Protein AF-A0A2E1AWU1-F1 (afdb_monomer_lite)

Secondary structure (DSSP, 8-state):
--EEEE----TTSHHHHHHHHHSPPP--SSEEEEES-S--SSTTGGG-HHHHHHHHH-SEEEEE--TGGGTTT--GGG-SS-----SBTTB-

pLDDT: mean 94.6, std 3.13, range [84.62, 98.12]

Sequence (92 aa):
MRIKYCPDLHLEFPHNKSWLADHPLKPTAETLIIAGGTHYLRPKYIKLDFFKWDSDNYKRAFLISGNLEYYADYDLSLHQEPFKWEIQKNVF

Structure (mmCIF, N/CA/C/O backbone)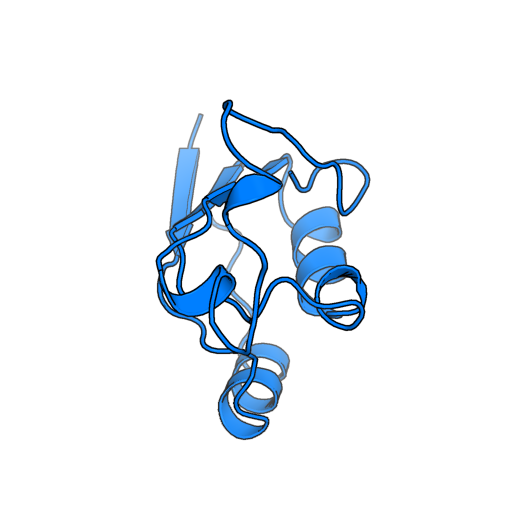:
data_AF-A0A2E1AWU1-F1
#
_entry.id   AF-A0A2E1AWU1-F1
#
loop_
_atom_site.group_PDB
_atom_site.id
_atom_site.type_symbol
_atom_site.label_atom_id
_atom_site.label_alt_id
_atom_site.label_comp_id
_atom_site.label_asym_id
_atom_site.label_entity_id
_atom_site.label_seq_id
_atom_site.pdbx_PDB_ins_code
_atom_site.Cartn_x
_atom_site.Cartn_y
_atom_site.Cartn_z
_atom_site.occupancy
_atom_site.B_iso_or_equiv
_atom_site.auth_seq_id
_atom_site.auth_comp_id
_atom_site.auth_asym_id
_atom_site.auth_atom_id
_atom_site.pdbx_PDB_model_num
ATOM 1 N N . MET A 1 1 ? -6.368 -0.628 22.149 1.00 84.62 1 MET A N 1
ATOM 2 C CA . MET A 1 1 ? -5.841 -0.485 20.778 1.00 84.62 1 MET A CA 1
ATOM 3 C C . MET A 1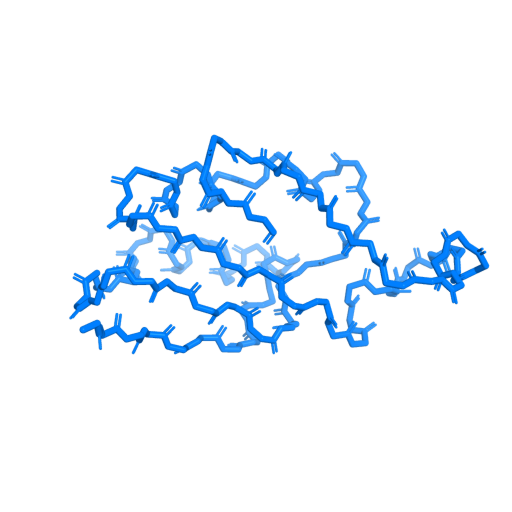 1 ? -5.756 -1.864 20.151 1.00 84.62 1 MET A C 1
ATOM 5 O O . MET A 1 1 ? -5.155 -2.744 20.755 1.00 84.62 1 MET A O 1
ATOM 9 N N . ARG A 1 2 ? -6.379 -2.070 18.988 1.00 96.69 2 ARG A N 1
ATOM 10 C CA . ARG A 1 2 ? -6.302 -3.334 18.237 1.00 96.69 2 ARG A CA 1
ATOM 11 C C . ARG A 1 2 ? -5.639 -3.073 16.890 1.00 96.69 2 ARG A C 1
ATOM 13 O O . ARG A 1 2 ? -5.975 -2.085 16.239 1.00 96.69 2 ARG A O 1
ATOM 20 N N . ILE A 1 3 ? -4.730 -3.961 16.498 1.00 97.19 3 ILE A N 1
ATOM 21 C CA . ILE A 1 3 ? -3.986 -3.896 15.239 1.00 97.19 3 ILE A CA 1
ATOM 22 C C . ILE A 1 3 ? -4.384 -5.092 14.377 1.00 97.19 3 ILE A C 1
ATOM 24 O O . ILE A 1 3 ? -4.496 -6.210 14.880 1.00 97.19 3 ILE A O 1
ATOM 28 N N . LYS A 1 4 ? -4.593 -4.847 13.086 1.00 97.19 4 LYS A N 1
ATOM 29 C CA . LYS A 1 4 ? -4.672 -5.871 12.050 1.00 97.19 4 LYS A CA 1
ATOM 30 C C . LYS A 1 4 ? -3.379 -5.852 11.245 1.00 97.19 4 LYS A C 1
ATOM 32 O O . LYS A 1 4 ? -2.861 -4.784 10.940 1.00 97.19 4 LYS A O 1
ATOM 37 N N . TYR A 1 5 ? -2.881 -7.032 10.913 1.00 95.69 5 TYR A N 1
ATOM 38 C CA . TYR A 1 5 ? -1.633 -7.236 10.189 1.00 95.69 5 TYR A CA 1
ATOM 39 C C . TYR A 1 5 ? -1.922 -7.923 8.847 1.00 95.69 5 TYR A C 1
ATOM 41 O O . TYR A 1 5 ? -2.749 -8.837 8.812 1.00 95.69 5 TYR A O 1
ATOM 49 N N . CYS A 1 6 ? -1.297 -7.461 7.760 1.00 94.88 6 CYS A N 1
ATOM 50 C CA . CYS A 1 6 ? -1.536 -7.950 6.399 1.00 94.88 6 CYS A CA 1
ATOM 51 C C . CYS A 1 6 ? -0.270 -7.831 5.521 1.00 94.88 6 CYS A C 1
ATOM 53 O O . CYS A 1 6 ? 0.012 -6.742 5.033 1.00 94.88 6 CYS A O 1
ATOM 55 N N . PRO A 1 7 ? 0.509 -8.902 5.315 1.00 95.44 7 PRO A N 1
ATOM 56 C CA . PRO A 1 7 ? 1.661 -8.890 4.408 1.00 95.44 7 PRO A CA 1
ATOM 57 C C . PRO A 1 7 ? 1.288 -9.358 2.986 1.00 95.44 7 PRO A C 1
ATOM 59 O O . PRO A 1 7 ? 0.216 -9.934 2.790 1.00 95.44 7 PRO A O 1
ATOM 62 N N . ASP A 1 8 ? 2.187 -9.140 2.021 1.00 96.00 8 ASP A N 1
ATOM 63 C CA . ASP A 1 8 ? 2.255 -9.850 0.728 1.00 96.00 8 ASP A CA 1
ATOM 64 C C . ASP A 1 8 ? 0.966 -9.830 -0.121 1.00 96.00 8 ASP A C 1
ATOM 66 O O . ASP A 1 8 ? 0.473 -10.853 -0.599 1.00 96.00 8 ASP A O 1
ATOM 70 N N . LEU A 1 9 ? 0.414 -8.635 -0.343 1.00 96.31 9 LEU A N 1
ATOM 71 C CA . LEU A 1 9 ? -0.752 -8.417 -1.208 1.00 96.31 9 LEU A CA 1
ATOM 72 C C . LEU A 1 9 ? -0.444 -8.562 -2.711 1.00 96.31 9 LEU A C 1
ATOM 74 O O . LEU A 1 9 ? -1.307 -8.981 -3.485 1.00 96.31 9 LEU A O 1
ATOM 78 N N . HIS A 1 10 ? 0.768 -8.201 -3.127 1.00 96.75 10 HIS A N 1
ATOM 79 C CA . HIS A 1 10 ? 1.263 -8.226 -4.501 1.00 96.75 10 HIS A CA 1
ATOM 80 C C . HIS A 1 10 ? 0.290 -7.62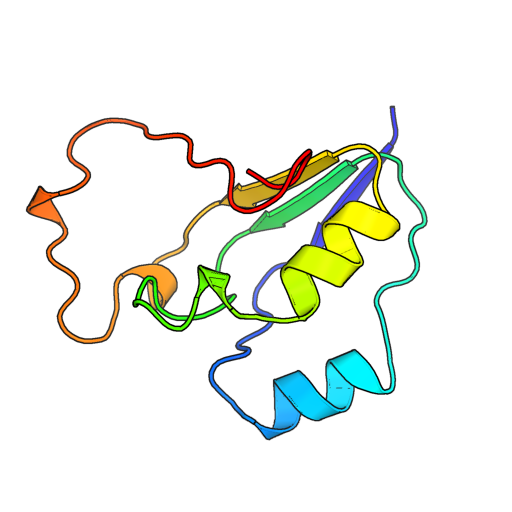3 -5.530 1.00 96.75 10 HIS A C 1
ATOM 82 O O . HIS A 1 10 ? -0.150 -8.263 -6.491 1.00 96.75 10 HIS A O 1
ATOM 88 N N . LEU A 1 11 ? -0.093 -6.367 -5.312 1.00 96.25 11 LEU A N 1
ATOM 89 C CA . LEU A 1 11 ? -1.045 -5.623 -6.136 1.00 96.25 11 LEU A CA 1
ATOM 90 C C . LEU A 1 11 ? -0.486 -5.239 -7.513 1.00 96.25 11 LEU A C 1
ATOM 92 O O . LEU A 1 11 ? -1.227 -4.698 -8.336 1.00 96.25 11 LEU A O 1
ATOM 96 N N . GLU A 1 12 ? 0.793 -5.511 -7.789 1.00 94.56 12 GLU A N 1
ATOM 97 C CA . GLU A 1 12 ? 1.359 -5.471 -9.139 1.00 94.56 12 GLU A CA 1
ATOM 98 C C . GLU A 1 12 ? 0.724 -6.517 -10.059 1.00 94.56 12 GLU A C 1
ATOM 100 O O . GLU A 1 12 ? 0.679 -6.315 -11.275 1.00 94.56 12 GLU A O 1
ATOM 105 N N . PHE A 1 13 ? 0.184 -7.603 -9.493 1.00 96.31 13 PHE A N 1
ATOM 106 C CA . PHE A 1 13 ? -0.592 -8.576 -10.244 1.00 96.31 13 PHE A CA 1
ATOM 107 C C . PHE A 1 13 ? -2.041 -8.092 -10.381 1.00 96.31 13 PHE A C 1
ATOM 109 O O . PHE A 1 13 ? -2.756 -7.971 -9.380 1.00 96.31 13 PHE A O 1
ATOM 116 N N . PRO A 1 14 ? -2.542 -7.886 -11.616 1.00 95.00 14 PRO A N 1
ATOM 117 C CA . PRO A 1 14 ? -3.922 -7.453 -11.831 1.00 95.00 14 PRO A CA 1
ATOM 118 C C . PRO A 1 14 ? -4.957 -8.397 -11.207 1.00 95.00 14 PRO A C 1
ATOM 120 O O . PRO A 1 14 ? -6.000 -7.941 -10.743 1.00 95.00 14 PRO A O 1
ATOM 123 N N . HIS A 1 15 ? -4.653 -9.700 -11.156 1.00 97.88 15 HIS A N 1
ATOM 124 C CA . HIS A 1 15 ? -5.504 -10.702 -10.518 1.00 97.88 15 HIS A CA 1
ATOM 125 C C . HIS A 1 15 ? -5.681 -10.435 -9.018 1.00 97.88 15 HIS A C 1
ATOM 127 O O . HIS A 1 15 ? -6.814 -10.383 -8.548 1.00 97.88 15 HIS A O 1
ATOM 133 N N . ASN A 1 16 ? -4.590 -10.184 -8.286 1.00 97.44 16 ASN A N 1
ATOM 134 C CA . ASN A 1 16 ? -4.641 -9.898 -6.851 1.00 97.44 16 ASN A CA 1
ATOM 135 C C . ASN A 1 16 ? -5.387 -8.592 -6.578 1.00 97.44 16 ASN A C 1
ATOM 137 O O . ASN A 1 16 ? -6.221 -8.537 -5.676 1.00 97.44 16 ASN A O 1
ATOM 141 N N . LYS A 1 17 ? -5.151 -7.559 -7.403 1.00 95.19 17 LYS A N 1
ATOM 142 C CA . LYS A 1 17 ? -5.890 -6.294 -7.305 1.00 95.19 17 LYS A CA 1
ATOM 143 C C . LYS A 1 17 ? -7.398 -6.509 -7.483 1.00 95.19 17 LYS A C 1
ATOM 145 O O . LYS A 1 17 ? -8.175 -5.989 -6.687 1.00 95.19 17 LYS A O 1
ATOM 150 N N . SER A 1 18 ? -7.809 -7.272 -8.500 1.00 96.62 18 SER A N 1
ATOM 151 C CA . SER A 1 18 ? -9.226 -7.584 -8.741 1.00 96.62 18 SER A CA 1
ATOM 152 C C . SER A 1 18 ? -9.822 -8.392 -7.593 1.00 96.62 18 SER A C 1
ATOM 154 O O . SER A 1 18 ? -10.880 -8.044 -7.080 1.00 96.62 18 SER A O 1
ATOM 156 N N . TRP A 1 19 ? -9.120 -9.433 -7.142 1.00 97.56 19 TRP A N 1
ATOM 157 C CA . TRP A 1 19 ? -9.599 -10.293 -6.068 1.00 97.56 19 TRP A CA 1
ATOM 158 C C . TRP A 1 19 ? -9.801 -9.517 -4.764 1.00 97.56 19 TRP A C 1
ATOM 160 O O . TRP A 1 19 ? -10.823 -9.700 -4.107 1.00 97.56 19 TRP A O 1
ATOM 170 N N . LEU A 1 20 ? -8.873 -8.616 -4.417 1.00 96.81 20 LEU A N 1
ATOM 171 C CA . LEU A 1 20 ? -8.972 -7.770 -3.226 1.00 96.81 20 LEU A CA 1
ATOM 172 C C . LEU A 1 20 ? -10.114 -6.749 -3.320 1.00 96.81 20 LEU A C 1
ATOM 174 O O . LEU A 1 20 ? -10.718 -6.424 -2.300 1.00 96.81 20 LEU A O 1
ATOM 178 N N . ALA A 1 21 ? -10.424 -6.251 -4.521 1.00 94.75 21 ALA A N 1
ATOM 179 C CA . ALA A 1 21 ? -11.569 -5.369 -4.736 1.00 94.75 21 ALA A CA 1
ATOM 180 C C . ALA A 1 21 ? -12.904 -6.098 -4.493 1.00 94.75 21 ALA A C 1
ATOM 182 O O . ALA A 1 21 ? -13.797 -5.536 -3.860 1.00 94.75 21 ALA A O 1
ATOM 183 N N . ASP A 1 22 ? -13.008 -7.357 -4.929 1.00 97.19 22 ASP A N 1
ATOM 184 C CA . ASP A 1 22 ? -14.192 -8.200 -4.713 1.00 97.19 22 ASP A CA 1
ATOM 185 C C . ASP A 1 22 ? -14.276 -8.743 -3.271 1.00 97.19 22 ASP A C 1
ATOM 187 O O . ASP A 1 22 ? -15.364 -8.990 -2.745 1.00 97.19 22 ASP A O 1
ATOM 191 N N . HIS A 1 23 ? -13.128 -8.907 -2.606 1.00 96.94 23 HIS A N 1
ATOM 192 C CA . HIS A 1 23 ? -12.998 -9.486 -1.266 1.00 96.94 23 HIS A CA 1
ATOM 193 C C . HIS A 1 23 ? -12.192 -8.560 -0.340 1.00 96.94 23 HIS A C 1
ATOM 195 O O . HIS A 1 23 ? -11.088 -8.914 0.093 1.00 96.94 23 HIS A O 1
ATOM 201 N N . PRO A 1 24 ? -12.722 -7.370 -0.001 1.00 95.50 24 PRO A N 1
ATOM 202 C CA . PRO A 1 24 ? -11.985 -6.399 0.789 1.00 95.50 24 PRO A CA 1
ATOM 203 C C . PRO A 1 24 ? -11.658 -6.933 2.184 1.00 95.50 24 PRO A C 1
ATOM 205 O O . PRO A 1 24 ? -12.374 -7.748 2.783 1.00 95.50 24 PRO A O 1
ATOM 208 N N . LEU A 1 25 ? -10.568 -6.419 2.748 1.00 95.50 25 LEU A N 1
ATOM 209 C CA . LEU A 1 25 ? -10.176 -6.714 4.117 1.00 95.50 25 LEU A CA 1
ATOM 210 C C . LEU A 1 25 ? -11.318 -6.357 5.086 1.00 95.50 25 LEU A C 1
ATOM 212 O O . LEU A 1 25 ? -11.879 -5.272 5.050 1.00 95.50 25 LEU A O 1
ATOM 216 N N . LYS A 1 26 ? -11.629 -7.235 6.043 1.00 95.12 26 LYS A N 1
ATOM 217 C CA . LYS A 1 26 ? -12.575 -6.889 7.122 1.00 95.12 26 LYS A CA 1
ATOM 218 C C . LYS A 1 26 ? -11.903 -5.957 8.148 1.00 95.12 26 LYS A C 1
ATOM 220 O O . LYS A 1 26 ? -10.909 -6.401 8.738 1.00 95.12 26 LYS A O 1
ATOM 225 N N . PRO A 1 27 ? -12.394 -4.730 8.403 1.00 95.19 27 PRO A N 1
ATOM 226 C CA . PRO A 1 27 ? -11.763 -3.786 9.329 1.00 95.19 27 PRO A CA 1
ATOM 227 C C . PRO A 1 27 ? -12.086 -4.157 10.786 1.00 95.19 27 PRO A C 1
ATOM 229 O O . PRO A 1 27 ? -12.952 -3.587 11.438 1.00 95.19 27 PRO A O 1
ATOM 232 N N . THR A 1 28 ? -11.408 -5.180 11.312 1.00 96.06 28 THR A N 1
ATOM 233 C CA . THR A 1 28 ? -11.644 -5.719 12.667 1.00 96.06 28 THR A CA 1
ATOM 234 C C . THR A 1 28 ? -10.855 -4.999 13.766 1.00 96.06 28 THR A C 1
ATOM 236 O O . THR A 1 28 ? -10.926 -5.394 14.936 1.00 96.06 28 THR A O 1
ATOM 239 N N . ALA A 1 29 ? -10.090 -3.971 13.394 1.00 97.50 29 ALA A N 1
ATOM 240 C CA . ALA A 1 29 ? -9.092 -3.283 14.202 1.00 97.50 29 ALA A CA 1
ATOM 241 C C . ALA A 1 29 ? -9.064 -1.780 13.883 1.00 97.50 29 ALA A C 1
ATOM 243 O O . ALA A 1 29 ? -9.541 -1.352 12.839 1.00 97.50 29 ALA A O 1
ATOM 244 N N . GLU A 1 30 ? -8.477 -0.982 14.776 1.00 97.62 30 GLU A N 1
ATOM 245 C CA . GLU A 1 30 ? -8.353 0.469 14.583 1.00 97.62 30 GLU A CA 1
ATOM 246 C C . GLU A 1 30 ? -7.177 0.829 13.671 1.00 97.62 30 GLU A C 1
ATOM 248 O O . GLU A 1 30 ? -7.252 1.809 12.930 1.00 97.62 30 GLU A O 1
ATOM 253 N N . THR A 1 31 ? -6.109 0.033 13.740 1.00 98.12 31 THR A N 1
ATOM 254 C CA . THR A 1 31 ? -4.875 0.231 12.979 1.00 98.12 31 THR A CA 1
ATOM 255 C C . THR A 1 31 ? -4.645 -0.943 12.036 1.00 98.12 31 THR A C 1
ATOM 257 O O . THR A 1 31 ? -4.732 -2.094 12.470 1.00 98.12 31 THR A O 1
ATOM 260 N N . LEU A 1 32 ? -4.298 -0.657 10.783 1.00 98.12 32 LEU A N 1
ATOM 261 C CA . LEU A 1 32 ? -3.769 -1.634 9.831 1.00 98.12 32 LEU A CA 1
ATOM 262 C C . LEU A 1 32 ? -2.244 -1.494 9.730 1.00 98.12 32 LEU A C 1
ATOM 264 O O . LEU A 1 32 ? -1.726 -0.383 9.650 1.00 98.12 32 LEU A O 1
ATOM 268 N N . ILE A 1 33 ? -1.530 -2.615 9.720 1.00 97.75 33 ILE A N 1
ATOM 269 C CA . ILE A 1 33 ? -0.122 -2.686 9.325 1.00 97.75 33 ILE A CA 1
ATOM 270 C C . ILE A 1 33 ? -0.032 -3.567 8.083 1.00 97.75 33 ILE A C 1
ATOM 272 O O . ILE A 1 33 ? -0.379 -4.750 8.142 1.00 97.75 33 ILE A O 1
ATOM 276 N N . ILE A 1 34 ? 0.450 -2.987 6.990 1.00 96.81 34 ILE A N 1
ATOM 277 C CA . ILE A 1 34 ? 0.821 -3.692 5.770 1.00 96.81 34 ILE A CA 1
ATOM 278 C C . ILE A 1 34 ? 2.331 -3.892 5.803 1.00 96.81 34 ILE A C 1
ATOM 280 O O . ILE A 1 34 ? 3.091 -2.925 5.819 1.00 96.81 34 ILE A O 1
ATOM 284 N N . ALA A 1 35 ? 2.771 -5.140 5.899 1.00 95.81 35 ALA A N 1
ATOM 285 C CA . ALA A 1 35 ? 4.159 -5.468 6.213 1.00 95.81 35 ALA A CA 1
ATOM 286 C C . ALA A 1 35 ? 4.920 -5.975 4.987 1.00 95.81 35 ALA A C 1
ATOM 288 O O . ALA A 1 35 ? 5.360 -7.120 4.951 1.00 95.81 35 ALA A O 1
ATOM 289 N N . GLY A 1 36 ? 5.065 -5.090 4.004 1.00 95.62 36 GLY A N 1
ATOM 290 C CA . GLY A 1 36 ? 5.765 -5.344 2.752 1.00 95.62 36 GLY A CA 1
ATOM 291 C C . GLY A 1 36 ? 4.947 -6.156 1.757 1.00 95.62 36 GLY A C 1
ATOM 292 O O . GLY A 1 36 ? 3.848 -6.632 2.055 1.00 95.62 36 GLY A O 1
ATOM 293 N N . GLY A 1 37 ? 5.489 -6.279 0.547 1.00 96.19 37 GLY A N 1
ATOM 294 C CA . GLY A 1 37 ? 4.889 -7.100 -0.498 1.00 96.19 37 GLY A CA 1
ATOM 295 C C . GLY A 1 37 ? 3.585 -6.513 -1.039 1.00 96.19 37 GLY A C 1
ATOM 296 O O . GLY A 1 37 ? 2.656 -7.243 -1.349 1.00 96.19 37 GLY A O 1
ATOM 297 N N . THR A 1 38 ? 3.469 -5.190 -1.116 1.00 95.75 38 THR A N 1
ATOM 298 C CA . THR A 1 38 ? 2.276 -4.479 -1.590 1.00 95.75 38 THR A CA 1
ATOM 299 C C . THR A 1 38 ? 2.342 -4.224 -3.086 1.00 95.75 38 THR A C 1
ATOM 301 O O . THR A 1 38 ? 1.471 -4.686 -3.810 1.00 95.75 38 THR A O 1
ATOM 304 N N . HIS A 1 39 ? 3.319 -3.434 -3.540 1.00 95.69 39 HIS A N 1
ATOM 305 C CA . HIS A 1 39 ? 3.556 -3.065 -4.941 1.00 95.69 39 HIS A CA 1
ATOM 306 C C . HIS A 1 39 ? 4.896 -2.300 -5.025 1.00 95.69 39 HIS A C 1
ATOM 308 O O . HIS A 1 39 ? 5.353 -1.734 -4.040 1.00 95.69 39 HIS A O 1
ATOM 314 N N . TYR A 1 40 ? 5.513 -2.192 -6.203 1.00 95.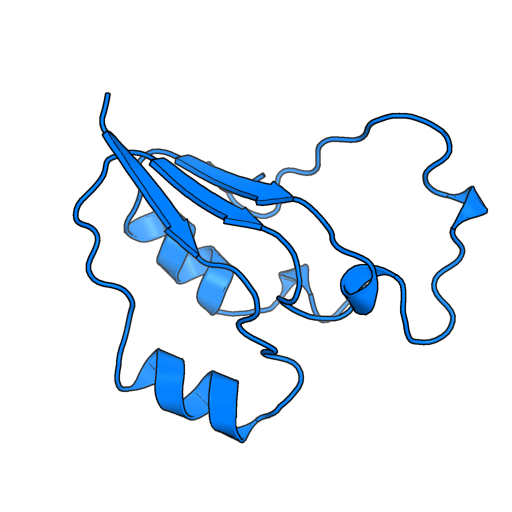12 40 TYR A N 1
ATOM 315 C CA . TYR A 1 40 ? 6.695 -1.340 -6.433 1.00 95.12 40 TYR A CA 1
ATOM 316 C C . TYR A 1 40 ? 6.460 0.140 -6.078 1.00 95.12 40 TYR A C 1
ATOM 318 O O . TYR A 1 40 ? 5.471 0.718 -6.548 1.00 95.12 40 TYR A O 1
ATOM 326 N N . LEU A 1 41 ? 7.415 0.775 -5.382 1.00 92.31 41 LEU A N 1
ATOM 327 C CA . LEU A 1 41 ? 7.484 2.215 -5.086 1.00 92.31 41 LEU A CA 1
ATOM 328 C C . LEU A 1 41 ? 7.772 3.034 -6.356 1.00 92.31 41 LEU A C 1
ATOM 330 O O . LEU A 1 41 ? 8.821 3.637 -6.544 1.00 92.31 41 LEU A O 1
ATOM 334 N N . ARG A 1 42 ? 6.817 3.065 -7.278 1.00 89.38 42 ARG A N 1
ATOM 335 C CA . ARG A 1 42 ? 6.870 3.845 -8.525 1.00 89.38 42 ARG A CA 1
ATOM 336 C C . ARG A 1 42 ? 5.703 4.837 -8.574 1.00 89.38 42 ARG A C 1
ATOM 338 O O . ARG A 1 42 ? 4.796 4.738 -7.753 1.00 89.38 42 ARG A O 1
ATOM 345 N N . PRO A 1 43 ? 5.624 5.759 -9.553 1.00 85.56 43 PRO A N 1
ATOM 346 C CA . PRO A 1 43 ? 4.545 6.759 -9.605 1.00 85.56 43 PRO A CA 1
ATOM 347 C C . PRO A 1 43 ? 3.104 6.209 -9.586 1.00 85.56 43 PRO A C 1
ATOM 349 O O . PRO A 1 43 ? 2.166 6.950 -9.299 1.00 85.56 43 PRO A O 1
ATOM 352 N N . LYS A 1 44 ? 2.900 4.922 -9.904 1.00 85.31 44 LYS A N 1
ATOM 353 C CA . LYS A 1 44 ? 1.595 4.247 -9.790 1.00 85.31 44 LYS A CA 1
ATOM 354 C C . LYS A 1 44 ? 1.244 3.812 -8.362 1.00 85.31 44 LYS A C 1
ATOM 356 O O . LYS A 1 44 ? 0.064 3.625 -8.099 1.00 85.31 44 LYS A O 1
ATOM 361 N N . TYR A 1 45 ? 2.223 3.691 -7.466 1.00 90.25 45 TYR A N 1
ATOM 362 C CA . TYR A 1 45 ? 2.047 3.232 -6.087 1.00 90.25 45 TYR A CA 1
ATOM 363 C C . TYR A 1 45 ? 1.00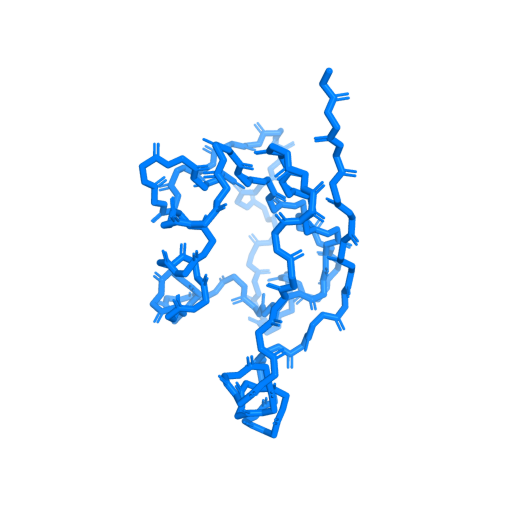2 4.075 -5.356 1.00 90.25 45 TYR A C 1
ATOM 365 O O . TYR A 1 45 ? -0.042 3.573 -4.964 1.00 90.25 45 TYR A O 1
ATOM 373 N N . ILE A 1 46 ? 1.195 5.395 -5.319 1.00 89.44 46 ILE A N 1
ATOM 374 C CA . ILE A 1 46 ? 0.266 6.333 -4.666 1.00 89.44 46 ILE A CA 1
ATOM 375 C C . ILE A 1 46 ? -1.131 6.390 -5.301 1.00 89.44 46 ILE A C 1
ATOM 377 O O . ILE A 1 46 ? -2.045 6.974 -4.728 1.00 89.44 46 ILE A O 1
ATOM 381 N N . LYS A 1 47 ? -1.295 5.820 -6.502 1.00 90.94 47 LYS A N 1
ATOM 382 C CA . LYS A 1 47 ? -2.559 5.792 -7.248 1.00 90.94 47 LYS A CA 1
ATOM 383 C C . LYS A 1 47 ? -3.338 4.494 -7.033 1.00 90.94 47 LYS A C 1
ATOM 385 O O . LYS A 1 47 ? -4.340 4.280 -7.709 1.00 90.94 47 LYS A O 1
ATOM 390 N N . LEU A 1 48 ? -2.877 3.604 -6.156 1.00 93.12 48 LEU A N 1
ATOM 391 C CA . LEU A 1 48 ? -3.619 2.398 -5.816 1.00 93.12 48 LEU A CA 1
ATOM 392 C C . LEU A 1 48 ? -4.887 2.777 -5.042 1.00 93.12 48 LEU A C 1
ATOM 394 O O . LEU A 1 48 ? -4.816 3.321 -3.942 1.00 93.12 48 LEU A O 1
ATOM 398 N N . ASP A 1 49 ? -6.050 2.423 -5.596 1.00 94.25 49 ASP A N 1
ATOM 399 C CA . ASP A 1 49 ? -7.365 2.623 -4.960 1.00 94.25 49 ASP A CA 1
ATOM 400 C C . ASP A 1 49 ? -7.439 1.984 -3.562 1.00 94.25 49 ASP A C 1
ATOM 402 O O . ASP A 1 49 ? -8.174 2.443 -2.689 1.00 94.25 49 ASP A O 1
ATOM 406 N N . PHE A 1 50 ? -6.614 0.958 -3.338 1.00 95.56 50 PHE A N 1
ATOM 407 C CA . PHE A 1 50 ? -6.432 0.289 -2.058 1.00 95.56 50 PHE A CA 1
ATOM 408 C C . PHE A 1 50 ? -6.081 1.261 -0.918 1.00 95.56 50 PHE A C 1
ATOM 410 O O . PHE A 1 50 ? -6.677 1.171 0.150 1.00 95.56 50 PHE A O 1
ATOM 417 N N . PHE A 1 51 ? -5.223 2.262 -1.145 1.00 95.50 51 PHE A N 1
ATOM 418 C CA . PHE A 1 51 ? -4.850 3.214 -0.088 1.00 95.50 51 PHE A CA 1
ATOM 419 C C . PHE A 1 51 ? -5.978 4.175 0.264 1.00 95.50 51 PHE A C 1
ATOM 421 O O . PHE A 1 51 ? -6.119 4.573 1.421 1.00 95.50 51 PHE A O 1
ATOM 428 N N . LYS A 1 52 ? -6.822 4.527 -0.714 1.00 96.38 52 LYS A N 1
ATOM 429 C CA . LYS A 1 52 ? -8.054 5.256 -0.418 1.00 96.38 52 LYS A CA 1
ATOM 430 C C . LYS A 1 52 ? -8.982 4.398 0.445 1.00 96.38 52 LYS A C 1
ATOM 432 O O . LYS A 1 52 ? -9.515 4.892 1.434 1.00 96.38 52 LYS A O 1
ATOM 437 N N . TRP A 1 53 ? -9.142 3.122 0.097 1.00 96.56 53 TRP A N 1
ATOM 438 C CA . TRP A 1 53 ? -9.955 2.198 0.880 1.00 96.56 53 TRP A CA 1
ATOM 439 C C . TRP A 1 53 ? -9.417 2.037 2.315 1.00 96.56 53 TRP A C 1
ATOM 441 O O . TRP A 1 53 ? -10.199 2.128 3.259 1.00 96.56 53 TRP A O 1
ATOM 451 N N . ASP A 1 54 ? -8.103 1.908 2.517 1.00 96.75 54 ASP A N 1
ATOM 452 C CA . ASP A 1 54 ? -7.502 1.859 3.859 1.00 96.75 54 ASP A CA 1
ATOM 453 C C . ASP A 1 54 ? -7.783 3.131 4.666 1.00 96.75 54 ASP A C 1
ATOM 455 O O . ASP A 1 54 ? -8.149 3.058 5.844 1.00 96.75 54 ASP A O 1
ATOM 459 N N . SER A 1 55 ? -7.656 4.292 4.017 1.00 97.50 55 SER A N 1
ATOM 460 C CA . SER A 1 55 ? -7.918 5.599 4.621 1.00 97.50 55 SER A CA 1
ATOM 461 C C . SER A 1 55 ? -9.358 5.728 5.123 1.00 97.50 55 SER A C 1
ATOM 463 O O . SER A 1 55 ? -9.584 6.233 6.226 1.00 97.50 55 SER A O 1
ATOM 46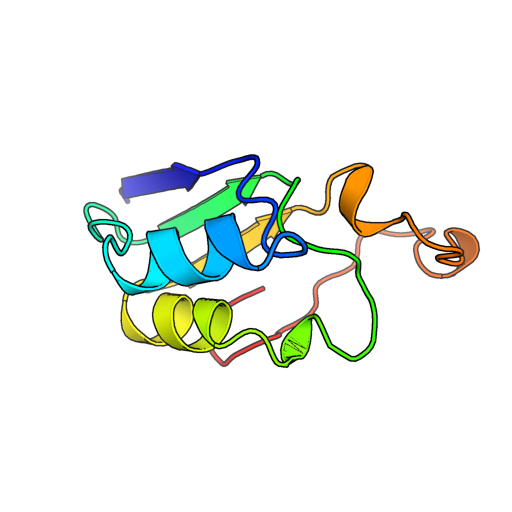5 N N . ASP A 1 56 ? -10.316 5.216 4.344 1.00 97.44 56 ASP A N 1
ATOM 466 C CA . ASP A 1 56 ? -11.745 5.251 4.657 1.00 97.44 56 ASP A CA 1
ATOM 467 C C . ASP A 1 56 ? -12.146 4.228 5.749 1.00 97.44 56 ASP A C 1
ATOM 469 O O . ASP A 1 56 ? -13.149 4.432 6.435 1.00 97.44 56 ASP A O 1
ATOM 473 N N . ASN A 1 57 ? -11.387 3.134 5.935 1.00 97.56 57 ASN A N 1
ATOM 474 C CA . ASN A 1 57 ? -11.794 1.991 6.775 1.00 97.56 57 ASN A CA 1
ATOM 475 C C . ASN A 1 57 ? -11.011 1.818 8.089 1.00 97.56 57 ASN A C 1
ATOM 477 O O . ASN A 1 57 ? -11.513 1.160 9.005 1.00 97.56 57 ASN A O 1
ATOM 481 N N . TYR A 1 58 ? -9.811 2.388 8.219 1.00 97.75 58 TYR A N 1
ATOM 482 C CA . TYR A 1 58 ? -9.014 2.320 9.450 1.00 97.75 58 TYR A CA 1
ATOM 483 C C . TYR A 1 58 ? -8.806 3.708 10.047 1.00 97.75 58 TYR A C 1
ATOM 485 O O . TYR A 1 58 ? -8.778 4.712 9.346 1.00 97.75 58 TYR A O 1
ATOM 493 N N . LYS A 1 59 ? -8.595 3.791 11.368 1.00 97.62 59 LYS A N 1
ATOM 494 C CA . LYS A 1 59 ? -8.196 5.065 11.988 1.00 97.62 59 LYS A CA 1
ATOM 495 C C . LYS A 1 59 ? -6.806 5.477 11.510 1.00 97.62 59 LYS A C 1
ATOM 497 O O . LYS A 1 59 ? -6.576 6.668 11.310 1.00 97.62 59 LYS A O 1
ATOM 502 N N . ARG A 1 60 ? -5.894 4.510 11.346 1.00 97.38 60 ARG A N 1
ATOM 503 C CA . ARG A 1 60 ? -4.556 4.681 10.756 1.00 97.38 60 ARG A CA 1
ATOM 504 C C . ARG A 1 60 ? -4.123 3.409 10.031 1.00 97.38 60 ARG A C 1
ATOM 506 O O . ARG A 1 60 ? -4.403 2.314 10.516 1.00 97.38 60 ARG A O 1
ATOM 513 N N . ALA A 1 61 ? -3.384 3.555 8.942 1.00 97.50 61 ALA A N 1
ATOM 514 C CA . ALA A 1 61 ? -2.684 2.461 8.283 1.00 97.50 61 ALA A CA 1
ATOM 515 C C . ALA A 1 61 ? -1.192 2.794 8.153 1.00 97.50 61 ALA A C 1
ATOM 517 O O . ALA A 1 61 ? -0.835 3.954 7.944 1.00 97.50 61 ALA A O 1
ATOM 518 N N . PHE A 1 62 ? -0.342 1.783 8.313 1.00 97.19 62 PHE A N 1
ATOM 519 C CA . PHE A 1 62 ? 1.104 1.887 8.130 1.00 97.19 62 PHE A CA 1
ATOM 520 C C . PHE A 1 62 ? 1.567 0.849 7.120 1.00 97.19 62 PHE A C 1
ATOM 522 O O . PHE A 1 62 ? 1.289 -0.338 7.288 1.00 97.19 62 PHE A O 1
ATOM 529 N N . LEU A 1 63 ? 2.295 1.298 6.111 1.00 95.50 63 LEU A N 1
ATOM 530 C CA . LEU A 1 63 ? 2.928 0.494 5.092 1.00 95.50 63 LEU A CA 1
ATOM 531 C C . LEU A 1 63 ? 4.415 0.458 5.383 1.00 95.50 63 LEU A C 1
ATOM 533 O O . LEU A 1 63 ? 5.133 1.447 5.263 1.00 95.50 63 LEU A O 1
ATOM 537 N N . ILE A 1 64 ? 4.883 -0.715 5.769 1.00 95.00 64 ILE A N 1
ATOM 538 C CA . ILE A 1 64 ? 6.300 -0.958 5.969 1.00 95.00 64 ILE A CA 1
ATOM 539 C C . ILE A 1 64 ? 6.813 -1.574 4.679 1.00 95.00 64 ILE A C 1
ATOM 541 O O . ILE A 1 64 ? 6.381 -2.659 4.308 1.00 95.00 64 ILE A O 1
ATOM 545 N N . SER A 1 65 ? 7.692 -0.867 3.971 1.00 93.25 65 SER A N 1
ATOM 546 C CA . SER A 1 65 ? 8.230 -1.359 2.699 1.00 93.25 65 SER A CA 1
ATOM 547 C C . SER A 1 65 ? 9.081 -2.612 2.926 1.00 93.25 65 SER A C 1
ATOM 549 O O . SER A 1 65 ? 9.977 -2.606 3.771 1.00 93.25 65 SER A O 1
ATOM 551 N N . GLY A 1 66 ? 8.794 -3.680 2.181 1.00 93.31 66 GLY A N 1
ATOM 552 C CA . GLY A 1 66 ? 9.617 -4.882 2.094 1.00 93.31 66 GLY A CA 1
ATOM 553 C C . GLY A 1 66 ? 10.624 -4.782 0.946 1.00 93.31 66 GLY A C 1
ATOM 554 O O . GLY A 1 66 ? 10.847 -3.718 0.375 1.00 93.31 66 GLY A O 1
ATOM 555 N N . ASN A 1 67 ? 11.248 -5.900 0.577 1.00 94.31 67 ASN A N 1
ATOM 556 C CA . ASN A 1 67 ? 12.178 -5.946 -0.558 1.00 94.31 67 ASN A CA 1
ATOM 557 C C . ASN A 1 67 ? 11.483 -5.662 -1.900 1.00 94.31 67 ASN A C 1
ATOM 559 O O . ASN A 1 67 ? 12.058 -4.969 -2.737 1.00 94.31 67 ASN A O 1
ATOM 563 N N . LEU A 1 68 ? 10.264 -6.185 -2.097 1.00 95.56 68 LEU A N 1
ATOM 564 C CA . LEU A 1 68 ? 9.494 -6.044 -3.338 1.00 95.56 68 LEU A CA 1
ATOM 565 C C . LEU A 1 68 ? 9.260 -4.572 -3.695 1.00 95.56 68 LEU A C 1
ATOM 567 O O . LEU A 1 68 ? 9.397 -4.197 -4.855 1.00 95.56 68 LEU A O 1
ATOM 571 N N . GLU A 1 69 ? 8.931 -3.734 -2.712 1.00 95.00 69 GLU A N 1
ATOM 572 C CA . GLU A 1 69 ? 8.704 -2.298 -2.891 1.00 95.00 69 GLU A CA 1
ATOM 573 C C . GLU A 1 69 ? 9.865 -1.598 -3.617 1.00 95.00 69 GLU A C 1
ATOM 575 O O . GLU A 1 69 ? 9.627 -0.680 -4.403 1.00 95.00 69 GLU A O 1
ATOM 580 N N . TYR A 1 70 ? 11.098 -2.070 -3.418 1.00 94.88 70 TYR A N 1
ATOM 581 C CA . TYR A 1 70 ? 12.315 -1.520 -4.018 1.00 94.88 70 TYR A CA 1
ATOM 582 C C . TYR A 1 70 ? 12.755 -2.226 -5.311 1.00 94.88 70 TYR A C 1
ATOM 584 O O . TYR A 1 70 ? 13.854 -1.994 -5.813 1.00 94.88 70 TYR A O 1
ATOM 592 N N . TYR A 1 71 ? 11.939 -3.117 -5.871 1.00 93.94 71 TYR A N 1
ATOM 593 C CA . TYR A 1 71 ? 12.237 -3.731 -7.165 1.00 93.94 71 TYR A CA 1
ATOM 594 C C . TYR A 1 71 ? 11.918 -2.782 -8.324 1.00 93.94 71 TYR A C 1
ATOM 596 O O . TYR A 1 71 ? 11.397 -1.681 -8.143 1.00 93.94 71 TYR A O 1
ATOM 604 N N . ALA A 1 72 ? 12.238 -3.235 -9.540 1.00 92.56 72 ALA A N 1
ATOM 605 C CA . ALA A 1 72 ? 12.112 -2.464 -10.769 1.00 92.56 72 ALA A CA 1
ATOM 606 C C . ALA A 1 72 ? 12.926 -1.163 -10.679 1.00 92.56 72 ALA A C 1
ATOM 608 O O . ALA A 1 72 ? 12.364 -0.072 -10.579 1.00 92.56 72 ALA A O 1
ATOM 609 N N . ASP A 1 73 ? 14.253 -1.292 -10.721 1.00 91.50 73 ASP A N 1
ATOM 610 C CA . ASP A 1 73 ? 15.225 -0.191 -10.830 1.00 91.50 73 ASP A CA 1
ATOM 611 C C . ASP A 1 73 ? 15.030 0.943 -9.810 1.00 91.50 73 ASP A C 1
ATOM 613 O O . ASP A 1 73 ? 15.298 2.107 -10.109 1.00 91.50 73 ASP A O 1
ATOM 617 N N . TYR A 1 74 ? 14.508 0.629 -8.620 1.00 93.19 74 TYR A N 1
ATOM 618 C CA . TYR A 1 74 ? 14.383 1.623 -7.568 1.00 93.19 74 TYR A CA 1
ATOM 619 C C . TYR A 1 74 ? 15.776 2.011 -7.072 1.00 93.19 74 TYR A C 1
ATOM 621 O O . TYR A 1 74 ? 16.579 1.152 -6.705 1.00 93.19 74 TYR A O 1
ATOM 629 N N . ASP A 1 75 ? 16.058 3.308 -7.029 1.00 93.06 75 ASP A N 1
ATOM 630 C CA . ASP A 1 75 ? 17.309 3.807 -6.475 1.00 93.06 75 ASP A CA 1
ATOM 631 C C . ASP A 1 75 ? 17.255 3.770 -4.941 1.00 93.06 75 ASP A C 1
ATOM 633 O O . ASP A 1 75 ? 16.703 4.657 -4.289 1.00 93.06 75 ASP A O 1
ATOM 637 N N . LEU A 1 76 ? 17.824 2.715 -4.353 1.00 91.12 76 LEU A N 1
ATOM 638 C CA . LEU A 1 76 ? 17.915 2.547 -2.900 1.00 91.12 76 LEU A CA 1
ATOM 639 C C . LEU A 1 76 ? 18.702 3.672 -2.213 1.00 91.12 76 LEU A C 1
ATOM 641 O O . LEU A 1 76 ? 18.499 3.902 -1.022 1.00 91.12 76 LEU A O 1
ATOM 645 N N . SER A 1 77 ? 19.567 4.399 -2.933 1.00 92.50 77 SER A N 1
ATOM 646 C CA . SER A 1 77 ? 20.323 5.512 -2.345 1.00 92.50 77 SER A CA 1
ATOM 647 C C . SER A 1 77 ? 19.430 6.688 -1.930 1.00 92.50 77 SER A C 1
ATOM 649 O O . SER A 1 77 ? 19.862 7.523 -1.132 1.00 92.50 77 SER A O 1
ATOM 651 N N . LEU A 1 78 ? 18.175 6.718 -2.400 1.00 89.00 78 LEU A N 1
ATOM 652 C CA . LEU A 1 78 ? 17.156 7.689 -2.000 1.00 89.00 78 LEU A CA 1
ATOM 653 C C . LEU A 1 78 ? 16.663 7.495 -0.555 1.00 89.00 78 LEU A C 1
ATOM 655 O O . LEU A 1 78 ? 16.118 8.437 0.016 1.00 89.00 78 LEU A O 1
ATOM 659 N N . HIS A 1 79 ? 16.876 6.316 0.047 1.00 87.25 79 HIS A N 1
ATOM 660 C CA . HIS A 1 79 ? 16.396 5.963 1.393 1.00 87.25 79 HIS A CA 1
ATOM 661 C C . HIS A 1 79 ? 17.521 5.462 2.297 1.00 87.25 79 HIS A C 1
ATOM 663 O O . HIS A 1 79 ? 17.541 4.309 2.723 1.00 87.25 79 HIS A O 1
ATOM 669 N N . GLN A 1 80 ? 18.475 6.342 2.595 1.00 88.12 80 GLN A N 1
ATOM 670 C CA . GLN A 1 80 ? 19.578 6.044 3.523 1.00 88.12 80 GLN A CA 1
ATOM 671 C C . GLN A 1 80 ? 19.177 6.167 4.999 1.00 88.12 80 GLN A C 1
ATOM 673 O O . GLN A 1 80 ? 19.844 5.614 5.865 1.00 88.12 80 GLN A O 1
ATOM 678 N N . GLU A 1 81 ? 18.070 6.856 5.273 1.00 90.50 81 GLU A N 1
ATOM 679 C CA . GLU A 1 81 ? 17.529 7.086 6.610 1.00 90.50 81 GLU A CA 1
ATOM 680 C C . GLU A 1 81 ? 16.058 6.653 6.670 1.00 90.50 81 GLU A C 1
ATOM 682 O O . GLU A 1 81 ? 15.384 6.610 5.631 1.00 90.50 81 GLU A O 1
ATOM 687 N N . PRO A 1 82 ? 15.514 6.366 7.868 1.00 87.94 82 PRO A N 1
ATOM 688 C CA . PRO A 1 82 ? 14.091 6.115 8.027 1.00 87.94 82 PRO A CA 1
ATOM 689 C C . PRO A 1 82 ? 13.265 7.285 7.486 1.00 87.94 82 PRO A C 1
ATOM 691 O O . PRO A 1 82 ? 13.442 8.434 7.893 1.00 87.94 82 PRO A O 1
ATOM 694 N N . PHE A 1 83 ? 12.320 6.983 6.603 1.00 88.56 83 PHE A N 1
ATOM 695 C CA . PHE A 1 83 ? 11.398 7.963 6.046 1.00 88.56 83 PHE A CA 1
ATOM 696 C C . PHE A 1 83 ? 9.959 7.635 6.439 1.00 88.56 83 PHE A C 1
ATOM 698 O O . PHE A 1 83 ? 9.615 6.510 6.801 1.00 88.56 83 PHE A O 1
ATOM 705 N N . LYS A 1 84 ? 9.105 8.652 6.365 1.00 91.50 84 LYS A N 1
ATOM 706 C CA . LYS A 1 84 ? 7.660 8.530 6.537 1.00 91.50 84 LYS A CA 1
ATOM 707 C C . LYS A 1 84 ? 6.992 9.315 5.423 1.00 91.50 84 LYS A C 1
ATOM 709 O O . LYS A 1 84 ? 7.274 10.503 5.271 1.00 91.50 84 LYS A O 1
ATOM 714 N N . TRP A 1 85 ? 6.089 8.677 4.690 1.00 91.75 85 TRP A N 1
ATOM 715 C CA . TRP A 1 85 ? 5.361 9.323 3.609 1.00 91.75 85 TRP A CA 1
ATOM 716 C C . TRP A 1 85 ? 3.860 9.214 3.840 1.00 91.75 85 TRP A C 1
ATOM 718 O O . TRP A 1 85 ? 3.306 8.130 3.869 1.00 91.75 85 TRP A O 1
ATOM 728 N N . GLU A 1 86 ? 3.177 10.346 3.983 1.00 95.12 86 GLU A N 1
ATOM 729 C CA . GLU A 1 86 ? 1.716 10.365 3.973 1.00 95.12 86 GLU A CA 1
ATOM 730 C C . GLU A 1 86 ? 1.187 10.160 2.542 1.00 95.12 86 GLU A C 1
ATOM 732 O O . GLU A 1 86 ? 1.249 11.064 1.707 1.00 95.12 86 GLU A O 1
ATOM 737 N N . ILE A 1 87 ? 0.693 8.952 2.257 1.00 94.38 87 ILE A N 1
ATOM 738 C CA . ILE A 1 87 ? 0.124 8.574 0.953 1.00 94.38 87 ILE A CA 1
ATOM 739 C C . ILE A 1 87 ? -1.344 9.026 0.858 1.00 94.38 87 ILE A C 1
ATOM 741 O O . ILE A 1 87 ? -1.824 9.401 -0.212 1.00 94.38 87 ILE A O 1
ATOM 745 N N . GLN A 1 88 ? -2.051 8.997 1.991 1.00 95.81 88 GLN A N 1
ATOM 746 C CA . GLN A 1 88 ? -3.402 9.528 2.217 1.00 95.81 88 GLN A CA 1
ATOM 747 C C . GLN A 1 88 ? -3.478 10.086 3.648 1.00 95.81 88 GLN A C 1
ATOM 749 O O . GLN A 1 88 ? -2.618 9.770 4.465 1.00 95.81 88 GLN A O 1
ATOM 754 N N . LYS A 1 89 ? -4.548 10.819 3.993 1.00 95.69 89 LYS A N 1
ATOM 755 C CA . LYS A 1 89 ? -4.748 11.545 5.275 1.00 95.69 89 LYS A CA 1
ATOM 756 C C . LYS A 1 89 ? -4.355 10.790 6.569 1.00 95.69 89 LYS A C 1
ATOM 758 O O . LYS A 1 89 ? -4.094 11.398 7.606 1.00 95.69 89 LYS A O 1
ATOM 763 N N . ASN A 1 90 ? -4.409 9.463 6.562 1.00 97.44 90 ASN A N 1
ATOM 764 C CA . ASN A 1 90 ? -4.117 8.579 7.696 1.00 97.44 90 ASN A CA 1
ATOM 765 C C . ASN A 1 90 ? -3.437 7.265 7.267 1.00 97.44 90 ASN A C 1
ATOM 767 O O . ASN A 1 90 ? -3.521 6.270 7.992 1.00 97.44 90 ASN A O 1
ATOM 771 N N . VAL A 1 91 ? -2.781 7.266 6.106 1.00 97.50 91 VAL A N 1
ATOM 772 C CA . VAL A 1 91 ? -2.067 6.119 5.535 1.00 97.50 91 VAL A CA 1
ATOM 773 C C . VAL A 1 91 ? -0.620 6.543 5.311 1.00 97.50 91 VAL A C 1
ATOM 775 O O . VAL A 1 91 ? -0.369 7.485 4.554 1.00 97.50 91 VAL A O 1
ATOM 778 N N . PHE A 1 92 ? 0.301 5.883 6.011 1.00 95.62 92 PHE A N 1
ATOM 779 C CA . PHE A 1 92 ? 1.718 6.250 6.096 1.00 95.62 92 PHE A CA 1
ATOM 780 C C . PHE A 1 92 ? 2.641 5.140 5.626 1.00 95.62 92 PHE A C 1
ATOM 782 O O . PHE A 1 92 ? 2.230 3.973 5.786 1.00 95.62 92 PHE A O 1
#

Foldseek 3Di:
DFEDEAEAQQVVDVVSLVVCVVVPDDLPGQEYEYEANRAALDPCPLVRVVQVVCVVRHPAYEYHHDPRNCPDPRDCVVPPDDDDDCSDPRYD

Radius of gyration: 12.97 Å; chains: 1; bounding box: 34×22×33 Å